Protein AF-A0A0C2D037-F1 (afdb_monomer_lite)

Structure (mmCIF, N/CA/C/O backbone):
data_AF-A0A0C2D037-F1
#
_entry.id   AF-A0A0C2D037-F1
#
loop_
_atom_site.group_PDB
_atom_site.id
_atom_site.type_symbol
_atom_site.label_atom_id
_atom_site.label_alt_id
_atom_site.label_comp_id
_atom_site.label_asym_id
_atom_site.label_entity_id
_atom_site.label_seq_id
_atom_site.pdbx_PDB_ins_code
_atom_site.Cartn_x
_atom_site.Cartn_y
_atom_site.Cartn_z
_atom_site.occupancy
_atom_site.B_iso_or_equiv
_atom_site.auth_seq_id
_atom_site.auth_comp_id
_atom_site.auth_asym_id
_atom_site.auth_atom_id
_atom_site.pdbx_PDB_model_num
ATOM 1 N N . MET A 1 1 ? -7.254 -0.913 -18.469 1.00 83.44 1 MET A N 1
ATOM 2 C CA . MET A 1 1 ? -5.900 -1.505 -18.337 1.00 83.44 1 MET A CA 1
ATOM 3 C C . MET A 1 1 ? -5.175 -0.799 -17.210 1.00 83.44 1 MET A C 1
ATOM 5 O O . MET A 1 1 ? -5.366 0.406 -17.062 1.00 83.44 1 MET A O 1
ATOM 9 N N . VAL A 1 2 ? -4.395 -1.554 -16.442 1.00 92.12 2 VAL A N 1
ATOM 10 C CA . VAL A 1 2 ? -3.710 -1.120 -15.220 1.00 92.12 2 VAL A CA 1
ATOM 11 C C . VAL A 1 2 ? -2.245 -0.827 -15.524 1.00 92.12 2 VAL A C 1
ATOM 13 O O . VAL A 1 2 ? -1.621 -1.616 -16.226 1.00 92.12 2 VAL A O 1
ATOM 16 N N . ASN A 1 3 ? -1.722 0.281 -15.001 1.00 94.31 3 ASN A N 1
ATOM 17 C CA . ASN A 1 3 ? -0.308 0.630 -15.086 1.00 94.31 3 ASN A CA 1
ATOM 18 C C . ASN A 1 3 ? 0.490 0.053 -13.917 1.00 94.31 3 ASN A C 1
ATOM 20 O O . ASN A 1 3 ? 1.495 -0.633 -14.117 1.00 94.31 3 ASN A O 1
ATOM 24 N N . ASN A 1 4 ? 0.024 0.316 -12.700 1.00 96.44 4 ASN A N 1
ATOM 25 C CA . ASN A 1 4 ? 0.634 -0.170 -11.477 1.00 96.44 4 ASN A CA 1
ATOM 26 C C . ASN A 1 4 ? -0.400 -0.284 -10.367 1.00 96.44 4 ASN A C 1
ATOM 28 O O . ASN A 1 4 ? -1.491 0.281 -10.466 1.00 96.44 4 ASN A O 1
ATOM 32 N N . TRP A 1 5 ? -0.062 -1.027 -9.323 1.00 97.75 5 TRP A N 1
ATOM 33 C CA . TRP A 1 5 ? -0.905 -1.115 -8.143 1.00 97.75 5 TRP A CA 1
ATOM 34 C C . TRP A 1 5 ? -0.102 -1.404 -6.883 1.00 97.75 5 TRP A C 1
ATOM 36 O O . TRP A 1 5 ? 0.902 -2.111 -6.949 1.00 97.75 5 TRP A O 1
ATOM 46 N N . TYR A 1 6 ? -0.584 -0.887 -5.754 1.00 98.31 6 TYR A N 1
ATOM 47 C CA . TYR A 1 6 ? -0.343 -1.470 -4.433 1.00 98.31 6 TYR A CA 1
ATOM 48 C C . TYR A 1 6 ? -1.499 -2.410 -4.098 1.00 98.31 6 TYR A C 1
ATOM 50 O O . TYR A 1 6 ? -2.645 -2.094 -4.418 1.00 98.31 6 TYR A O 1
ATOM 58 N N . TRP A 1 7 ? -1.217 -3.549 -3.472 1.00 98.56 7 TRP A N 1
ATOM 59 C CA . TRP A 1 7 ? -2.230 -4.489 -2.992 1.00 98.56 7 TRP A CA 1
ATOM 60 C C . TRP A 1 7 ? -1.788 -5.081 -1.660 1.00 98.56 7 TRP A C 1
ATOM 62 O O . TRP A 1 7 ? -0.625 -5.440 -1.497 1.00 98.56 7 TRP A O 1
ATOM 72 N N . GLY A 1 8 ? -2.720 -5.186 -0.723 1.00 98.25 8 GLY A N 1
ATOM 73 C CA . GLY A 1 8 ? -2.506 -5.773 0.588 1.00 98.25 8 GLY A CA 1
ATOM 74 C C . GLY A 1 8 ? -3.757 -6.496 1.067 1.00 98.25 8 GLY A C 1
ATOM 75 O O . GLY A 1 8 ? -4.890 -6.108 0.769 1.00 98.25 8 GLY A O 1
ATOM 76 N N . ARG A 1 9 ? -3.543 -7.566 1.824 1.00 98.25 9 ARG A N 1
ATOM 77 C CA . ARG A 1 9 ? -4.580 -8.309 2.536 1.00 98.25 9 ARG A CA 1
ATOM 78 C C . ARG A 1 9 ? -3.989 -8.804 3.840 1.00 98.25 9 ARG A C 1
ATOM 80 O O . ARG A 1 9 ? -2.901 -9.374 3.840 1.00 98.25 9 ARG A O 1
ATOM 87 N N . GLY A 1 10 ? -4.727 -8.670 4.931 1.00 97.56 10 GLY A N 1
ATOM 88 C CA . GLY A 1 10 ? -4.212 -9.098 6.221 1.00 97.56 10 GLY A CA 1
ATOM 89 C C . GLY A 1 10 ? -5.233 -9.068 7.339 1.00 97.56 10 GLY A C 1
ATOM 90 O O . GLY A 1 10 ? -6.441 -8.937 7.123 1.00 97.56 10 GLY A O 1
ATOM 91 N N . LYS A 1 11 ? -4.698 -9.238 8.544 1.00 98.19 11 LYS A N 1
ATOM 92 C CA . LYS A 1 11 ? -5.411 -9.160 9.809 1.00 98.19 11 LYS A CA 1
ATOM 93 C C . LYS A 1 11 ? -4.550 -8.367 10.786 1.00 98.19 11 LYS A C 1
ATOM 95 O O . LYS A 1 11 ? -3.348 -8.607 10.836 1.00 98.19 11 LYS A O 1
ATOM 100 N N . ALA A 1 12 ? -5.167 -7.488 11.565 1.00 98.25 12 ALA A N 1
ATOM 101 C CA . ALA A 1 12 ? -4.538 -6.872 12.721 1.00 98.25 12 ALA A CA 1
ATOM 102 C C . ALA A 1 12 ? -5.533 -6.797 13.884 1.00 98.25 12 ALA A C 1
ATOM 104 O O . ALA A 1 12 ? -6.572 -6.148 13.772 1.00 98.25 12 ALA A O 1
ATOM 105 N N . GLY A 1 13 ? -5.261 -7.506 14.983 1.00 97.19 13 GLY A N 1
ATOM 106 C CA . GLY A 1 13 ? -6.222 -7.643 16.083 1.00 97.19 13 GLY A CA 1
ATOM 107 C C . GLY A 1 13 ? -7.601 -8.151 15.607 1.00 97.19 13 GLY A C 1
ATOM 108 O O . GLY A 1 13 ? -7.657 -9.207 14.965 1.00 97.19 13 GLY A O 1
ATOM 109 N N . PRO A 1 14 ? -8.711 -7.440 15.896 1.00 97.69 14 PRO A N 1
ATOM 110 C CA . PRO A 1 14 ? -10.055 -7.817 15.446 1.0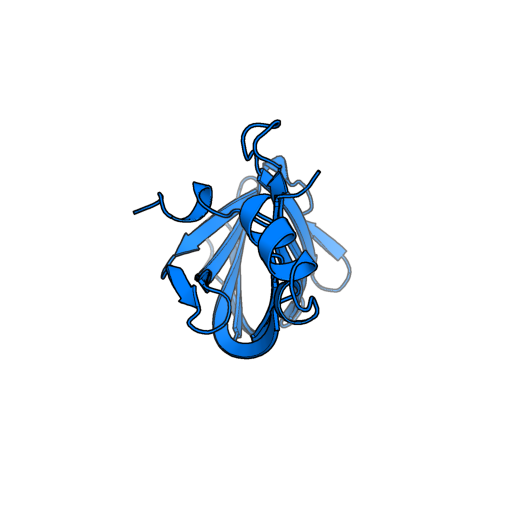0 97.69 14 PRO A CA 1
ATOM 111 C C . PRO A 1 14 ? -10.306 -7.486 13.965 1.00 97.69 14 PRO A C 1
ATOM 113 O O . PRO A 1 14 ? -11.307 -7.923 13.396 1.00 97.69 14 PRO A O 1
ATOM 116 N N . TYR A 1 15 ? -9.412 -6.725 13.327 1.00 98.50 15 TYR A N 1
ATOM 117 C CA . TYR A 1 15 ? -9.596 -6.236 11.970 1.00 98.50 15 TYR A CA 1
ATOM 118 C C . TYR A 1 15 ? -9.070 -7.219 10.932 1.00 98.50 15 TYR A C 1
ATOM 120 O O . TYR A 1 15 ? -7.956 -7.725 11.042 1.00 98.50 15 TYR A O 1
ATOM 128 N N . THR A 1 16 ? -9.833 -7.427 9.868 1.00 98.62 16 THR A N 1
ATOM 129 C CA . THR A 1 16 ? -9.390 -8.068 8.626 1.00 98.62 16 THR A CA 1
ATOM 130 C C . THR A 1 16 ? -9.632 -7.113 7.472 1.00 98.62 16 THR A C 1
ATOM 132 O O . THR A 1 16 ? -10.616 -6.377 7.482 1.00 98.62 16 THR A O 1
ATOM 135 N N . PHE A 1 17 ? -8.729 -7.087 6.496 1.00 98.62 17 PHE A N 1
ATOM 136 C CA . PHE A 1 17 ? -8.776 -6.064 5.457 1.00 98.62 17 PHE A CA 1
ATOM 137 C C . PHE A 1 17 ? -8.276 -6.545 4.100 1.00 98.62 17 PHE A C 1
ATOM 139 O O . PHE A 1 17 ? -7.461 -7.469 3.992 1.00 98.62 17 PHE A O 1
ATOM 146 N N . ILE A 1 18 ? -8.756 -5.859 3.065 1.00 98.50 18 ILE A N 1
ATOM 147 C CA . ILE A 1 18 ? -8.240 -5.884 1.698 1.00 98.50 18 ILE A CA 1
ATOM 148 C C . ILE A 1 18 ? -8.094 -4.431 1.253 1.00 98.50 18 ILE A C 1
ATOM 150 O O . ILE A 1 18 ? -9.054 -3.665 1.315 1.00 98.50 18 ILE A O 1
ATOM 154 N N . THR A 1 19 ? -6.912 -4.057 0.772 1.00 98.69 19 THR A N 1
ATOM 155 C CA . THR A 1 19 ? -6.641 -2.711 0.261 1.00 98.69 19 THR A CA 1
ATOM 156 C C . THR A 1 19 ? -5.914 -2.788 -1.071 1.00 98.69 19 THR A C 1
ATOM 158 O O . THR A 1 19 ? -4.970 -3.565 -1.214 1.00 98.69 19 THR A O 1
ATOM 161 N N . ALA A 1 20 ? -6.296 -1.963 -2.037 1.00 98.50 20 ALA A N 1
ATOM 162 C CA . ALA A 1 20 ? -5.517 -1.763 -3.245 1.00 98.50 20 ALA A CA 1
ATOM 163 C C . ALA A 1 20 ? -5.635 -0.326 -3.739 1.00 98.50 20 ALA A C 1
ATOM 165 O O . ALA A 1 20 ? -6.716 0.252 -3.725 1.00 98.50 20 ALA A O 1
ATOM 166 N N . GLU A 1 21 ? -4.533 0.214 -4.241 1.00 98.25 21 GLU A N 1
ATOM 167 C CA . GLU A 1 21 ? -4.540 1.453 -5.009 1.00 98.25 21 GLU A CA 1
ATOM 168 C C . GLU A 1 21 ? -4.061 1.117 -6.412 1.00 98.25 21 GLU A C 1
ATOM 170 O O . GLU A 1 21 ? -2.895 0.767 -6.605 1.00 98.25 21 GLU A O 1
ATOM 175 N N . ILE A 1 22 ? -4.970 1.175 -7.382 1.00 97.75 22 ILE A N 1
ATOM 176 C CA . ILE A 1 22 ? -4.726 0.748 -8.757 1.00 97.75 22 ILE A CA 1
ATOM 177 C C . ILE A 1 22 ? -4.680 1.975 -9.655 1.00 97.75 22 ILE A C 1
ATOM 179 O O . ILE A 1 22 ? -5.670 2.680 -9.814 1.00 97.75 22 ILE A O 1
ATOM 183 N N . ILE A 1 23 ? -3.553 2.205 -10.317 1.00 97.25 23 ILE A N 1
ATOM 184 C CA . ILE A 1 23 ? -3.400 3.315 -11.253 1.00 97.25 23 ILE A CA 1
ATOM 185 C C . ILE A 1 23 ? -3.684 2.827 -12.669 1.00 97.25 23 ILE A C 1
ATOM 187 O O . ILE A 1 23 ? -3.096 1.856 -13.152 1.00 97.25 23 ILE A O 1
ATOM 191 N N . SER A 1 24 ? -4.602 3.499 -13.360 1.00 94.62 24 SER A N 1
ATOM 192 C CA . SER A 1 24 ? -4.920 3.186 -14.754 1.00 94.62 24 SER A CA 1
ATOM 193 C C . SER A 1 24 ? -3.794 3.572 -15.722 1.00 94.62 24 SER A C 1
ATOM 195 O O . SER A 1 24 ? -2.943 4.408 -15.438 1.00 94.62 24 SER A O 1
ATOM 197 N N . GLU A 1 25 ? -3.780 2.956 -16.903 1.00 92.75 25 GLU A N 1
ATOM 198 C CA . GLU A 1 25 ? -2.819 3.302 -17.958 1.00 92.75 25 GLU A CA 1
ATOM 199 C C . GLU A 1 25 ? -2.927 4.750 -18.454 1.00 92.75 25 GLU A C 1
ATOM 201 O O . GLU A 1 25 ? -3.992 5.367 -18.392 1.00 92.75 25 GLU A O 1
ATOM 206 N N . LYS A 1 26 ? -1.842 5.266 -19.054 1.00 91.44 26 LYS A N 1
ATOM 207 C CA . LYS A 1 26 ? -1.739 6.662 -19.536 1.00 91.44 26 LYS A CA 1
ATOM 208 C C . LYS A 1 26 ? -2.935 7.111 -20.379 1.00 91.44 26 LYS A C 1
ATOM 210 O O . LYS A 1 26 ? -3.401 8.235 -20.232 1.00 91.44 26 LYS A O 1
ATOM 215 N N . LYS A 1 27 ? -3.441 6.239 -21.259 1.00 92.38 27 LYS A N 1
ATOM 216 C CA . LYS A 1 27 ? -4.598 6.531 -22.129 1.00 92.38 27 LYS A CA 1
ATOM 217 C C . LYS A 1 27 ? -5.898 6.816 -21.363 1.00 92.38 27 LYS A C 1
ATOM 219 O O . LYS A 1 27 ? -6.820 7.374 -21.941 1.00 92.38 27 LYS A O 1
ATOM 224 N N . TYR A 1 28 ? -5.962 6.451 -20.084 1.00 91.75 28 TYR A N 1
ATOM 225 C CA . TYR A 1 28 ? -7.068 6.736 -19.167 1.00 91.75 28 TYR A CA 1
ATOM 226 C C . TYR A 1 28 ? -6.729 7.850 -18.163 1.00 91.75 28 TYR A C 1
ATOM 228 O O . TYR A 1 28 ? -7.510 8.122 -17.254 1.00 91.75 28 TYR A O 1
ATOM 236 N N . GLY A 1 29 ? -5.580 8.512 -18.332 1.00 93.00 29 GLY A N 1
ATOM 237 C CA . GLY A 1 29 ? -5.169 9.668 -17.539 1.00 93.00 29 GLY A CA 1
ATOM 238 C C . GLY A 1 29 ? -4.541 9.337 -16.188 1.00 93.00 29 GLY A C 1
ATOM 239 O O . GLY A 1 29 ? -4.503 10.221 -15.342 1.00 93.00 29 GLY A O 1
ATOM 240 N N . TYR A 1 30 ? -4.070 8.102 -15.968 1.00 94.38 30 TYR A N 1
ATOM 241 C CA . TYR A 1 30 ? -3.519 7.665 -14.675 1.00 94.38 30 TYR A CA 1
ATOM 242 C C . TYR A 1 30 ? -4.479 7.872 -13.496 1.00 94.38 30 TYR A C 1
ATOM 244 O O . TYR A 1 30 ? -4.059 8.119 -12.368 1.00 94.38 30 TYR A O 1
ATOM 252 N N . LYS A 1 31 ? -5.787 7.784 -13.753 1.00 94.31 31 LYS A N 1
ATOM 253 C CA . LYS A 1 31 ? -6.800 7.863 -12.702 1.00 94.31 31 LYS A CA 1
ATOM 254 C C . LYS A 1 31 ? -6.650 6.679 -11.740 1.00 94.31 31 LYS A C 1
ATOM 256 O O . LYS A 1 31 ? -6.513 5.553 -12.244 1.00 94.31 31 LYS A O 1
ATOM 261 N N . PRO A 1 32 ? -6.675 6.921 -10.420 1.00 95.38 32 PRO A N 1
ATOM 262 C CA . PRO A 1 32 ? -6.680 5.859 -9.430 1.00 95.38 32 PRO A CA 1
ATOM 263 C C . PRO A 1 32 ? -8.040 5.158 -9.374 1.00 95.38 32 PRO A C 1
ATOM 265 O O . PRO A 1 32 ? -9.080 5.751 -9.668 1.00 95.38 32 PRO A O 1
ATOM 268 N N . VAL A 1 33 ? -8.008 3.889 -8.989 1.00 96.19 33 VAL A N 1
ATOM 269 C CA . VAL A 1 33 ? -9.149 3.079 -8.573 1.00 96.19 33 VAL A CA 1
ATOM 270 C C . VAL A 1 33 ? -8.755 2.425 -7.256 1.00 96.19 33 VAL A C 1
ATOM 272 O O . VAL A 1 33 ? -7.872 1.564 -7.224 1.00 96.19 33 VAL A O 1
ATOM 275 N N . THR A 1 34 ? -9.406 2.851 -6.183 1.00 97.56 34 THR A N 1
ATOM 276 C CA . THR A 1 34 ? -9.151 2.357 -4.833 1.00 97.56 34 THR A CA 1
ATOM 277 C C . THR A 1 34 ? -10.063 1.171 -4.540 1.00 97.56 34 THR A C 1
ATOM 279 O O . THR A 1 34 ? -11.259 1.211 -4.820 1.00 97.56 34 THR A O 1
ATOM 282 N N . VAL A 1 35 ? -9.502 0.104 -3.980 1.00 98.00 35 VAL A N 1
ATOM 283 C CA . VAL A 1 35 ? -10.238 -1.008 -3.372 1.00 98.00 35 VAL A CA 1
ATOM 284 C C . VAL A 1 35 ? -9.974 -0.949 -1.881 1.00 98.00 35 VAL A C 1
ATOM 286 O O . VAL A 1 35 ? -8.822 -0.903 -1.456 1.00 98.00 35 VAL A O 1
ATOM 289 N N . PHE A 1 36 ? -11.034 -0.968 -1.088 1.00 98.50 36 PHE A N 1
ATOM 290 C CA . PHE A 1 36 ? -10.940 -0.957 0.360 1.00 98.50 36 PHE A CA 1
ATOM 291 C C . PHE A 1 36 ? -12.093 -1.770 0.929 1.00 98.50 36 PHE A C 1
ATOM 293 O O . PHE A 1 36 ? -13.243 -1.573 0.541 1.00 98.50 36 PHE A O 1
ATOM 300 N N . MET A 1 37 ? -11.766 -2.698 1.817 1.00 98.56 37 MET A N 1
ATOM 301 C CA . MET A 1 37 ? -12.721 -3.365 2.684 1.00 98.56 37 MET A CA 1
ATOM 302 C C . MET A 1 37 ? -12.045 -3.584 4.029 1.00 98.56 37 MET A C 1
ATOM 304 O O . MET A 1 37 ? -10.930 -4.113 4.086 1.00 98.56 37 MET A O 1
ATOM 308 N N . LEU A 1 38 ? -12.732 -3.186 5.089 1.00 98.62 38 LEU A N 1
ATOM 309 C CA . LEU A 1 38 ? -12.350 -3.419 6.468 1.00 98.62 38 LEU A CA 1
ATOM 310 C C . LEU A 1 38 ? -13.508 -4.114 7.177 1.00 98.62 38 LEU A C 1
ATOM 312 O O . LEU A 1 38 ? -14.648 -3.646 7.145 1.00 98.62 38 LEU A O 1
ATOM 316 N N . ALA A 1 39 ? -13.199 -5.216 7.845 1.00 98.56 39 ALA A N 1
ATOM 317 C CA . ALA A 1 39 ? -14.126 -5.924 8.705 1.00 98.56 39 ALA A CA 1
ATOM 318 C C . ALA A 1 39 ? -13.559 -6.032 10.119 1.00 98.56 39 ALA A C 1
ATOM 320 O O . ALA A 1 39 ? -12.381 -6.343 10.282 1.00 98.56 39 ALA A O 1
ATOM 321 N N . GLN A 1 40 ? -14.402 -5.815 11.123 1.00 97.81 40 GLN A N 1
ATOM 322 C CA . GLN A 1 40 ? -14.100 -5.998 12.538 1.00 97.81 40 GLN A CA 1
ATOM 323 C C . GLN A 1 40 ? -14.892 -7.203 13.047 1.00 97.81 40 GLN A C 1
ATOM 325 O O . GLN A 1 40 ? -16.104 -7.281 12.844 1.00 97.81 40 GLN A O 1
ATOM 330 N N . ASP A 1 41 ? -14.209 -8.182 13.642 1.00 97.69 41 ASP A N 1
ATOM 331 C CA . ASP A 1 41 ? -14.828 -9.401 14.186 1.00 97.69 41 ASP A CA 1
ATOM 332 C C . ASP A 1 41 ? -15.770 -10.104 13.186 1.00 97.69 41 ASP A C 1
ATOM 334 O O . ASP A 1 41 ? -16.867 -10.555 13.514 1.00 97.69 41 ASP A O 1
ATOM 338 N N . GLY A 1 42 ? -15.338 -10.166 11.921 1.00 96.06 42 GLY A N 1
ATOM 339 C CA . GLY A 1 42 ? -16.065 -10.820 10.828 1.00 96.06 42 GLY A CA 1
ATOM 340 C C . GLY A 1 42 ? -17.189 -9.996 10.189 1.00 96.06 42 GLY A C 1
ATOM 341 O O . GLY A 1 42 ? -17.777 -10.462 9.215 1.00 96.06 42 GLY A O 1
ATOM 342 N N . HIS A 1 43 ? -17.460 -8.782 10.670 1.00 98.00 43 HIS A N 1
ATOM 343 C CA . HIS A 1 43 ? -18.488 -7.895 10.124 1.00 98.00 43 HIS A CA 1
ATOM 344 C C . HIS A 1 43 ? -17.842 -6.741 9.363 1.00 98.00 43 HIS A C 1
ATOM 346 O O . HIS A 1 43 ? -16.938 -6.093 9.883 1.00 98.00 43 HIS A O 1
ATOM 352 N N . VAL A 1 44 ? -18.289 -6.480 8.132 1.00 98.06 44 VAL A N 1
ATOM 353 C CA . VAL A 1 44 ? -17.797 -5.345 7.337 1.00 98.06 44 VAL A CA 1
ATOM 354 C C . VAL A 1 44 ? -18.206 -4.041 8.024 1.00 98.06 44 VAL A C 1
ATOM 356 O O . VAL A 1 44 ? -19.388 -3.825 8.275 1.00 98.06 44 VAL A O 1
ATOM 359 N N . VAL A 1 45 ? -17.220 -3.197 8.334 1.00 96.81 45 VAL A N 1
ATOM 360 C CA . VAL A 1 45 ? -17.407 -1.889 8.990 1.00 96.81 45 VAL A CA 1
ATOM 361 C C . VAL A 1 45 ? -17.079 -0.713 8.070 1.00 96.81 45 VAL A C 1
ATOM 363 O O . VAL A 1 45 ? -17.482 0.408 8.360 1.00 96.81 45 VAL A O 1
ATOM 366 N N . ALA A 1 46 ? -16.365 -0.953 6.965 1.00 97.44 46 ALA A N 1
ATOM 367 C CA . ALA A 1 46 ? -16.096 0.052 5.942 1.00 97.44 46 ALA A CA 1
ATOM 368 C C . ALA A 1 46 ? -15.801 -0.600 4.581 1.00 97.44 46 ALA A C 1
ATOM 370 O O . ALA A 1 46 ? -14.864 -1.394 4.459 1.00 97.44 46 ALA A O 1
ATOM 371 N N . ASP A 1 47 ? -16.577 -0.248 3.556 1.00 97.19 47 ASP A N 1
ATOM 372 C CA . ASP A 1 47 ? -16.430 -0.754 2.184 1.00 97.19 47 ASP A CA 1
ATOM 373 C C . ASP A 1 47 ? -16.823 0.250 1.081 1.00 97.19 47 ASP A C 1
ATOM 375 O O . ASP A 1 47 ? -16.681 -0.066 -0.100 1.00 97.19 47 ASP A O 1
ATOM 379 N N . ASP A 1 48 ? -17.252 1.469 1.425 1.00 97.25 48 ASP A N 1
ATOM 380 C CA . ASP A 1 48 ? -17.514 2.531 0.447 1.00 97.25 48 ASP A CA 1
ATOM 381 C C . ASP A 1 48 ? -16.200 3.190 -0.002 1.00 97.25 48 ASP A C 1
ATOM 383 O O . ASP A 1 48 ? -15.596 3.998 0.708 1.00 97.25 48 ASP A O 1
ATOM 387 N N . GLN A 1 49 ? -15.747 2.872 -1.215 1.00 95.81 49 GLN A N 1
ATOM 388 C CA . GLN A 1 49 ? -14.471 3.377 -1.728 1.00 95.81 49 GLN A CA 1
ATOM 389 C C . GLN A 1 49 ? -14.490 4.887 -2.004 1.00 95.81 49 GLN A C 1
ATOM 391 O O . GLN A 1 49 ? -13.422 5.492 -2.087 1.00 95.81 49 GLN A O 1
ATOM 396 N N . SER A 1 50 ? -15.665 5.519 -2.122 1.00 96.31 50 SER A N 1
ATOM 397 C CA . SER A 1 50 ? -15.767 6.974 -2.318 1.00 96.31 50 SER A CA 1
ATOM 398 C C . SER A 1 50 ? -15.346 7.777 -1.083 1.00 96.31 50 SER A C 1
ATOM 400 O O . SER A 1 50 ? -15.016 8.957 -1.196 1.00 96.31 50 SER A O 1
ATOM 402 N N . LYS A 1 51 ? -15.299 7.116 0.078 1.00 98.00 51 LYS A N 1
ATOM 403 C CA . LYS A 1 51 ? -14.899 7.677 1.372 1.00 98.00 51 LYS A CA 1
ATOM 404 C C . LYS A 1 51 ? -13.428 7.428 1.711 1.00 98.00 51 LYS A C 1
ATOM 406 O O . LYS A 1 51 ? -12.994 7.734 2.820 1.00 98.00 51 LYS A O 1
ATOM 411 N N . VAL A 1 52 ? -12.659 6.861 0.777 1.00 98.44 52 VAL A N 1
ATOM 412 C CA . VAL A 1 52 ? -11.262 6.476 0.999 1.00 98.44 52 VAL A CA 1
ATOM 413 C C . VAL A 1 52 ? -10.311 7.459 0.332 1.00 98.44 52 VAL A C 1
ATOM 415 O O . VAL A 1 52 ? -10.420 7.755 -0.855 1.00 98.44 52 VAL A O 1
ATOM 418 N N . THR A 1 53 ? -9.317 7.912 1.088 1.00 98.25 53 THR A N 1
ATOM 419 C CA . THR A 1 53 ? -8.157 8.636 0.565 1.00 98.25 53 THR A CA 1
ATOM 420 C C . THR A 1 53 ? -6.911 7.767 0.668 1.00 98.25 53 THR A C 1
ATOM 422 O O . THR A 1 53 ? -6.614 7.221 1.730 1.00 98.25 53 THR A O 1
ATOM 425 N N . PHE A 1 54 ? -6.162 7.667 -0.431 1.00 98.44 54 PHE A N 1
ATOM 426 C CA . PHE A 1 54 ? -4.851 7.027 -0.461 1.00 98.44 54 PHE A CA 1
ATOM 427 C C . PHE A 1 54 ? -3.731 8.067 -0.384 1.00 98.44 54 PHE A C 1
ATOM 429 O O . PHE A 1 54 ? -3.733 9.061 -1.118 1.00 98.44 54 PHE A O 1
ATOM 436 N N . ALA A 1 55 ? -2.734 7.806 0.455 1.00 98.00 55 ALA A N 1
ATOM 437 C CA . ALA A 1 55 ? -1.519 8.604 0.549 1.00 98.00 55 ALA A CA 1
ATOM 438 C C . ALA A 1 55 ? -0.280 7.707 0.565 1.00 98.00 55 ALA A C 1
ATOM 440 O O . ALA A 1 55 ? -0.319 6.555 0.988 1.00 98.00 55 ALA A O 1
ATOM 441 N N . LYS A 1 56 ? 0.847 8.245 0.102 1.00 97.00 56 LYS A N 1
ATOM 442 C CA . LYS A 1 56 ? 2.155 7.594 0.193 1.00 97.00 56 LYS A CA 1
ATOM 443 C C . LYS A 1 56 ? 3.260 8.625 0.329 1.00 97.00 56 LYS A C 1
ATOM 445 O O . LYS A 1 56 ? 3.141 9.729 -0.200 1.00 97.00 56 LYS A O 1
ATOM 450 N N . SER A 1 57 ? 4.326 8.252 1.016 1.00 96.81 57 SER A N 1
ATOM 451 C CA . SER A 1 57 ? 5.470 9.110 1.303 1.00 96.81 57 SER A CA 1
ATOM 452 C C . SER A 1 57 ? 6.751 8.282 1.401 1.00 96.81 57 SER A C 1
ATOM 454 O O . SER A 1 57 ? 6.726 7.054 1.274 1.00 96.81 57 SER A O 1
ATOM 456 N N . ASP A 1 58 ? 7.880 8.977 1.565 1.00 96.44 58 ASP A N 1
ATOM 457 C CA . ASP A 1 58 ? 9.213 8.368 1.600 1.00 96.44 58 ASP A CA 1
ATOM 458 C C . ASP A 1 58 ? 9.452 7.449 0.386 1.00 96.44 58 ASP A C 1
ATOM 460 O O . ASP A 1 58 ? 9.674 6.236 0.477 1.00 96.44 58 ASP A O 1
ATOM 464 N N . ILE A 1 59 ? 9.272 8.049 -0.794 1.00 95.56 59 ILE A N 1
ATOM 465 C CA . ILE A 1 59 ? 9.410 7.370 -2.078 1.00 95.56 59 ILE A CA 1
ATOM 466 C C . ILE A 1 59 ? 10.883 7.376 -2.474 1.00 95.56 59 ILE A C 1
ATOM 468 O O . ILE A 1 59 ? 11.493 8.434 -2.622 1.00 95.56 59 ILE A O 1
ATOM 472 N N . HIS A 1 60 ? 11.426 6.192 -2.722 1.00 92.88 60 HIS A N 1
ATOM 473 C CA . HIS A 1 60 ? 12.771 5.996 -3.244 1.00 92.88 60 HIS A CA 1
ATOM 474 C C . HIS A 1 60 ? 12.732 5.138 -4.509 1.00 92.88 60 HIS A C 1
ATOM 476 O O . HIS A 1 60 ? 11.760 4.432 -4.778 1.00 92.88 60 HIS A O 1
ATOM 482 N N . THR A 1 61 ? 13.802 5.187 -5.294 1.00 93.62 61 THR A N 1
ATOM 483 C CA . THR A 1 61 ? 13.983 4.280 -6.430 1.00 93.62 61 THR A CA 1
ATOM 484 C C . THR A 1 61 ? 14.585 2.971 -5.931 1.00 93.62 61 THR A C 1
ATOM 486 O O . THR A 1 61 ? 15.650 2.976 -5.318 1.00 93.62 61 THR A O 1
ATOM 489 N N . ASP A 1 62 ? 13.928 1.843 -6.190 1.00 91.31 62 ASP A N 1
ATOM 490 C CA . ASP A 1 62 ? 14.482 0.522 -5.898 1.00 91.31 62 ASP A CA 1
ATOM 491 C C . ASP A 1 62 ? 15.655 0.222 -6.843 1.00 91.31 62 ASP A C 1
ATOM 493 O O . ASP A 1 62 ? 15.528 0.311 -8.064 1.00 91.31 62 ASP A O 1
ATOM 497 N N . ASN A 1 63 ? 16.805 -0.139 -6.271 1.00 87.62 63 ASN A N 1
ATOM 498 C CA . ASN A 1 63 ? 18.065 -0.263 -7.012 1.00 87.62 63 ASN A CA 1
ATOM 499 C C . ASN A 1 63 ? 18.084 -1.411 -8.032 1.00 87.62 63 ASN A C 1
ATOM 501 O O . ASN A 1 63 ? 18.865 -1.364 -8.979 1.00 87.62 63 ASN A O 1
ATOM 505 N N . GLU A 1 64 ? 17.263 -2.445 -7.841 1.00 87.12 64 GLU A N 1
ATOM 506 C CA . GLU A 1 64 ? 17.234 -3.609 -8.733 1.00 87.12 64 GLU A CA 1
ATOM 507 C C . GLU A 1 64 ? 16.225 -3.422 -9.869 1.00 87.12 64 GLU A C 1
ATOM 509 O O . GLU A 1 64 ? 16.522 -3.705 -11.026 1.00 87.12 64 GLU A O 1
ATOM 514 N N . THR A 1 65 ? 15.028 -2.931 -9.550 1.00 88.06 65 THR A N 1
ATOM 515 C CA . THR A 1 65 ? 13.933 -2.791 -10.523 1.00 88.06 65 THR A CA 1
ATOM 516 C C . THR A 1 65 ? 13.883 -1.416 -11.188 1.00 88.06 65 THR A C 1
ATOM 518 O O . THR A 1 65 ? 13.190 -1.242 -12.191 1.00 88.06 65 THR A O 1
ATOM 521 N N . GLY A 1 66 ? 14.571 -0.419 -10.625 1.00 88.81 66 GLY A N 1
ATOM 522 C CA . GLY A 1 66 ? 14.518 0.976 -11.062 1.00 88.81 66 GLY A CA 1
ATOM 523 C C . GLY A 1 66 ? 13.166 1.652 -10.821 1.00 88.81 66 GLY A C 1
ATOM 524 O O . GLY A 1 66 ? 12.932 2.738 -11.347 1.00 88.81 66 GLY A O 1
ATOM 525 N N . LYS A 1 67 ? 12.252 1.021 -10.070 1.00 92.06 67 LYS A N 1
ATOM 526 C CA . LYS A 1 67 ? 10.898 1.537 -9.837 1.00 92.06 67 LYS A CA 1
ATOM 527 C C . LYS A 1 67 ? 10.805 2.397 -8.584 1.00 92.06 67 LYS A C 1
ATOM 529 O O . LYS A 1 67 ? 11.475 2.095 -7.599 1.00 92.06 67 LYS A O 1
ATOM 534 N N . PRO A 1 68 ? 9.911 3.399 -8.567 1.00 95.00 68 PRO A N 1
ATOM 535 C CA . PRO A 1 68 ? 9.590 4.118 -7.349 1.00 95.00 68 PRO A CA 1
ATOM 536 C C . PRO A 1 68 ? 8.812 3.217 -6.382 1.00 95.00 68 PRO A C 1
ATOM 538 O O . PRO A 1 68 ? 7.806 2.598 -6.745 1.00 95.00 68 PRO A O 1
ATOM 541 N N . VAL A 1 69 ? 9.276 3.180 -5.139 1.00 95.50 69 VAL A N 1
ATOM 542 C CA . VAL A 1 69 ? 8.722 2.421 -4.018 1.00 95.50 69 VAL A CA 1
ATOM 543 C C . VAL A 1 69 ? 8.534 3.374 -2.847 1.00 95.50 69 VAL A C 1
ATOM 545 O O . VAL A 1 69 ? 9.465 4.076 -2.469 1.00 95.50 69 VAL A O 1
ATOM 548 N N . ALA A 1 70 ? 7.337 3.395 -2.266 1.00 97.00 70 ALA A N 1
ATOM 549 C CA . ALA A 1 70 ? 7.072 4.128 -1.034 1.00 97.00 70 ALA A CA 1
ATOM 550 C C . ALA A 1 70 ? 7.417 3.255 0.176 1.00 97.00 70 ALA A C 1
ATOM 552 O O . ALA A 1 70 ? 7.011 2.090 0.229 1.00 97.00 70 ALA A O 1
ATOM 553 N N . ASN A 1 71 ? 8.130 3.810 1.155 1.00 97.88 71 ASN A N 1
ATOM 554 C CA . ASN A 1 71 ? 8.307 3.140 2.444 1.00 97.88 71 ASN A CA 1
ATOM 555 C C . ASN A 1 71 ? 7.061 3.242 3.317 1.00 97.88 71 ASN A C 1
ATOM 557 O O . ASN A 1 71 ? 6.829 2.354 4.132 1.00 97.88 71 ASN A O 1
ATOM 561 N N . VAL A 1 72 ? 6.244 4.277 3.119 1.00 98.44 72 VAL A N 1
ATOM 562 C CA . VAL A 1 72 ? 4.988 4.453 3.843 1.00 98.44 72 VAL A CA 1
ATOM 563 C C . VAL A 1 72 ? 3.857 4.682 2.855 1.00 98.44 72 VAL A C 1
ATOM 565 O O . VAL A 1 72 ? 3.958 5.516 1.954 1.00 98.44 72 VAL A O 1
ATOM 568 N N . HIS A 1 73 ? 2.761 3.952 3.027 1.00 98.56 73 HIS A N 1
ATOM 569 C CA . HIS A 1 73 ? 1.503 4.276 2.367 1.00 98.56 73 HIS A CA 1
ATOM 570 C C . HIS A 1 73 ? 0.321 3.980 3.277 1.00 98.56 73 HIS A C 1
ATOM 572 O O . HIS A 1 73 ? 0.404 3.120 4.155 1.00 98.56 73 HIS A O 1
ATOM 578 N N . SER A 1 74 ? -0.776 4.696 3.070 1.00 98.69 74 SER A N 1
ATOM 579 C CA . SER A 1 74 ? -1.963 4.567 3.894 1.00 98.69 74 SER A CA 1
ATOM 580 C C . SER A 1 74 ? -3.255 4.683 3.102 1.00 98.69 74 SER A C 1
ATOM 582 O O . SER A 1 74 ? -3.321 5.331 2.054 1.00 98.69 74 SER A O 1
ATOM 584 N N . PHE A 1 75 ? -4.286 4.045 3.647 1.00 98.75 75 PHE A N 1
ATOM 585 C CA . PHE A 1 75 ? -5.676 4.205 3.248 1.00 98.75 75 PHE A CA 1
ATOM 586 C C . PHE A 1 75 ? -6.442 4.760 4.445 1.00 98.75 75 PHE A C 1
ATOM 588 O O . PHE A 1 75 ? -6.473 4.123 5.500 1.00 98.75 75 PHE A O 1
ATOM 595 N N . THR A 1 76 ? -7.049 5.931 4.283 1.00 98.62 76 THR A N 1
ATOM 596 C CA . THR A 1 76 ? -7.900 6.554 5.299 1.00 98.62 76 THR A CA 1
ATOM 597 C C . THR A 1 76 ? -9.341 6.532 4.818 1.00 98.62 76 THR A C 1
ATOM 599 O O . THR A 1 76 ? -9.650 7.152 3.804 1.00 98.62 76 THR A O 1
ATOM 602 N N . TYR A 1 77 ? -10.201 5.814 5.534 1.00 98.50 77 TYR A N 1
ATOM 603 C CA . TYR A 1 77 ? -11.649 5.809 5.348 1.00 98.50 77 TYR A CA 1
ATOM 604 C C . TYR A 1 77 ? -12.281 6.724 6.393 1.00 98.50 77 TYR A C 1
ATOM 606 O O . TYR A 1 77 ? -12.017 6.547 7.583 1.00 98.50 77 TYR A O 1
ATOM 614 N N . THR A 1 78 ? -13.125 7.659 5.965 1.00 97.50 78 THR A N 1
ATOM 615 C CA . THR A 1 78 ? -13.856 8.556 6.869 1.00 97.50 78 THR A CA 1
ATOM 616 C C . THR A 1 78 ? -15.342 8.525 6.551 1.00 97.50 78 THR A C 1
ATOM 618 O O . THR A 1 78 ? -15.749 8.838 5.434 1.00 97.50 78 THR A O 1
ATOM 621 N N . ASP A 1 79 ? -16.151 8.194 7.551 1.00 95.50 79 ASP A N 1
ATOM 622 C CA . ASP A 1 79 ? -17.603 8.165 7.454 1.00 95.50 79 ASP A CA 1
ATOM 623 C C . ASP A 1 79 ? -18.222 8.840 8.671 1.00 95.50 79 ASP A C 1
ATOM 625 O O . ASP A 1 79 ? -18.122 8.337 9.787 1.00 95.50 79 ASP A O 1
ATOM 629 N N . GLU A 1 80 ? -18.819 10.009 8.445 1.00 91.56 80 GLU A N 1
ATOM 630 C CA . GLU A 1 80 ? -19.379 10.875 9.484 1.00 91.56 80 GLU A CA 1
ATOM 631 C C . GLU A 1 80 ? -18.391 11.144 10.634 1.00 91.56 80 GLU A C 1
ATOM 633 O O . GLU A 1 80 ? -17.551 12.042 10.546 1.00 91.56 80 GLU A O 1
ATOM 638 N N . THR A 1 81 ? -18.495 10.378 11.718 1.00 89.81 81 THR A N 1
ATOM 639 C CA . THR A 1 81 ? -17.687 10.504 12.934 1.00 89.81 81 THR A CA 1
ATOM 640 C C . THR A 1 81 ? -16.626 9.421 13.095 1.00 89.81 81 THR A C 1
ATOM 642 O O . THR A 1 81 ? -15.836 9.500 14.038 1.00 89.81 81 THR A O 1
ATOM 645 N N . ASP A 1 82 ? -16.602 8.420 12.220 1.00 94.50 82 ASP A N 1
ATOM 646 C CA . ASP A 1 82 ? -15.695 7.279 12.277 1.00 94.50 82 ASP A CA 1
ATOM 647 C C . ASP A 1 82 ? -14.591 7.424 11.227 1.00 94.50 82 ASP A C 1
ATOM 649 O O . ASP A 1 82 ? -14.841 7.642 10.042 1.00 94.50 82 ASP A O 1
ATOM 653 N N . THR A 1 83 ? -13.338 7.308 11.661 1.00 97.81 83 THR A N 1
ATOM 654 C CA . THR A 1 83 ? -12.175 7.299 10.772 1.00 97.81 83 THR A CA 1
ATOM 655 C C . THR A 1 83 ? -11.308 6.083 11.043 1.00 97.81 83 THR A C 1
ATOM 657 O O . THR A 1 83 ? -10.832 5.887 12.161 1.00 97.81 83 THR A O 1
ATOM 660 N N . TYR A 1 84 ? -11.054 5.301 9.998 1.00 98.31 84 TYR A N 1
ATOM 661 C CA . TYR A 1 84 ? -10.101 4.199 10.014 1.00 98.31 84 TYR A CA 1
ATOM 662 C C . TYR A 1 84 ? -8.906 4.563 9.144 1.00 98.31 84 TYR A C 1
ATOM 664 O O . TYR A 1 84 ? -9.074 4.973 7.998 1.00 98.31 84 TYR A O 1
ATOM 672 N N . THR A 1 85 ? -7.692 4.401 9.661 1.00 98.62 85 THR A N 1
ATOM 673 C CA . THR A 1 85 ? -6.463 4.574 8.881 1.00 98.62 85 THR A CA 1
ATOM 674 C C . THR A 1 85 ? -5.628 3.309 8.952 1.00 98.62 85 THR A C 1
ATOM 676 O O . THR A 1 85 ? -5.220 2.892 10.031 1.00 98.62 85 THR A O 1
ATOM 679 N N . LEU A 1 86 ? -5.372 2.713 7.789 1.00 98.81 86 LEU A N 1
ATOM 680 C CA . LEU A 1 86 ? -4.496 1.558 7.616 1.00 98.81 86 LEU A CA 1
ATOM 681 C C . LEU A 1 86 ? -3.172 2.059 7.046 1.00 98.81 86 LEU A C 1
ATOM 683 O O . LEU A 1 86 ? -3.134 2.449 5.880 1.00 98.81 86 LEU A O 1
ATOM 687 N N . THR A 1 87 ? -2.108 2.068 7.850 1.00 98.88 87 THR A N 1
ATOM 688 C CA . THR A 1 87 ? -0.775 2.550 7.452 1.00 98.88 87 THR A CA 1
ATOM 689 C C . THR A 1 87 ? 0.220 1.406 7.358 1.00 98.88 87 THR A C 1
ATOM 691 O O . THR A 1 87 ? 0.561 0.787 8.359 1.00 98.88 87 THR A O 1
ATOM 694 N N . TYR A 1 88 ? 0.731 1.161 6.159 1.00 98.81 88 TYR A N 1
ATOM 695 C CA . TYR A 1 88 ? 1.792 0.196 5.910 1.00 98.81 88 TYR A CA 1
ATOM 696 C C . TYR A 1 88 ? 3.152 0.877 6.027 1.00 98.81 88 TYR A C 1
ATOM 698 O O . TYR A 1 88 ? 3.391 1.897 5.374 1.00 98.81 88 TYR A O 1
ATOM 706 N N . GLN A 1 89 ? 4.057 0.284 6.803 1.00 98.75 89 GLN A N 1
ATOM 707 C CA . GLN A 1 89 ? 5.430 0.761 6.973 1.00 98.75 89 GLN A CA 1
ATOM 708 C C . GLN A 1 89 ? 6.408 -0.333 6.561 1.00 98.75 89 GLN A C 1
ATOM 710 O O . GLN A 1 89 ? 6.524 -1.378 7.203 1.00 98.75 89 GLN A O 1
ATOM 715 N N . ARG A 1 90 ? 7.110 -0.102 5.453 1.00 98.44 90 ARG A N 1
ATOM 716 C CA . ARG A 1 90 ? 8.078 -1.031 4.868 1.00 98.44 90 ARG A CA 1
ATOM 717 C C . ARG A 1 90 ? 9.296 -1.185 5.771 1.00 98.44 90 ARG A C 1
ATOM 719 O O . ARG A 1 90 ? 10.012 -0.221 6.008 1.00 98.44 90 ARG A O 1
ATOM 726 N N . ALA A 1 91 ? 9.594 -2.424 6.157 1.00 98.06 91 ALA A N 1
ATOM 727 C CA . ALA A 1 91 ? 10.863 -2.781 6.785 1.00 98.06 91 ALA A CA 1
ATOM 728 C C . ALA A 1 91 ? 11.817 -3.432 5.774 1.00 98.06 91 ALA A C 1
ATOM 730 O O . ALA A 1 91 ? 12.982 -3.057 5.679 1.00 98.06 91 ALA A O 1
ATOM 731 N N . ASN A 1 92 ? 11.323 -4.390 4.984 1.00 97.44 92 ASN A N 1
ATOM 732 C CA . ASN A 1 92 ? 12.140 -5.171 4.059 1.00 97.44 92 ASN A CA 1
ATOM 733 C C . ASN A 1 92 ? 11.450 -5.370 2.709 1.00 97.44 92 ASN A C 1
ATOM 735 O O . ASN A 1 92 ? 10.225 -5.372 2.589 1.00 97.44 92 ASN A O 1
ATOM 739 N N . THR A 1 93 ? 12.261 -5.615 1.683 1.00 97.25 93 THR A N 1
ATOM 740 C CA . THR A 1 93 ? 11.793 -6.208 0.429 1.00 97.25 93 THR A CA 1
ATOM 741 C C . THR A 1 93 ? 12.115 -7.696 0.462 1.00 97.25 93 THR A C 1
ATOM 743 O O . THR A 1 93 ? 13.283 -8.052 0.596 1.00 97.25 93 THR A O 1
ATOM 746 N N . ILE A 1 94 ? 11.101 -8.555 0.347 1.00 96.19 94 ILE A N 1
ATOM 747 C CA . ILE A 1 94 ? 11.256 -10.013 0.498 1.00 96.19 94 ILE A CA 1
ATOM 748 C C . ILE A 1 94 ? 11.220 -10.770 -0.833 1.00 96.19 94 ILE A C 1
ATOM 750 O O . ILE A 1 94 ? 11.678 -11.905 -0.903 1.00 96.19 94 ILE A O 1
ATOM 754 N N . LEU A 1 95 ? 10.695 -10.154 -1.895 1.00 94.44 95 LEU A N 1
ATOM 755 C CA . LEU A 1 95 ? 10.758 -10.694 -3.252 1.00 94.44 95 LEU A CA 1
ATOM 756 C C . LEU A 1 95 ? 10.851 -9.558 -4.261 1.00 94.44 95 LEU A C 1
ATOM 758 O O . LEU A 1 95 ? 10.130 -8.565 -4.148 1.00 94.44 95 LEU A O 1
ATOM 762 N N . ARG A 1 96 ? 11.678 -9.762 -5.286 1.00 92.50 96 ARG A N 1
ATOM 763 C CA . ARG A 1 96 ? 11.724 -8.947 -6.497 1.00 92.50 96 ARG A CA 1
ATOM 764 C C . ARG A 1 96 ? 11.651 -9.850 -7.714 1.00 92.50 96 ARG A C 1
ATOM 766 O O . ARG A 1 96 ? 12.311 -10.882 -7.788 1.00 92.50 96 ARG A O 1
ATOM 773 N N . THR A 1 97 ? 10.842 -9.462 -8.681 1.00 88.94 97 THR A N 1
ATOM 774 C CA . THR A 1 97 ? 10.779 -10.101 -9.990 1.00 88.94 97 THR A CA 1
ATOM 775 C C . THR A 1 97 ? 10.764 -9.007 -11.036 1.00 88.94 97 THR A C 1
ATOM 777 O O . THR A 1 97 ? 9.811 -8.236 -11.117 1.00 88.94 97 THR A O 1
ATOM 780 N N . HIS A 1 98 ? 11.821 -8.935 -11.842 1.00 87.06 98 HIS A N 1
ATOM 781 C CA . HIS A 1 98 ? 11.928 -7.987 -12.945 1.00 87.06 98 HIS A CA 1
ATOM 782 C C . HIS A 1 98 ? 11.704 -8.728 -14.260 1.00 87.06 98 HIS A C 1
ATOM 784 O O . HIS A 1 98 ? 12.572 -9.447 -14.747 1.00 87.06 98 HIS A O 1
ATOM 790 N N . TYR A 1 99 ? 10.509 -8.599 -14.832 1.00 83.19 99 TYR A N 1
ATOM 791 C CA . TYR A 1 99 ? 10.087 -9.436 -15.957 1.00 83.19 99 TYR A CA 1
ATOM 792 C C . TYR A 1 99 ? 10.881 -9.173 -17.238 1.00 83.19 99 TYR A C 1
ATOM 794 O O . TYR A 1 99 ? 10.938 -10.039 -18.102 1.00 83.19 99 TYR A O 1
ATOM 802 N N . ILE A 1 100 ? 11.522 -8.010 -17.382 1.00 80.12 100 ILE A N 1
ATOM 803 C CA . ILE A 1 100 ? 12.395 -7.752 -18.535 1.00 80.12 100 ILE A CA 1
ATOM 804 C C . ILE A 1 100 ? 13.659 -8.625 -18.516 1.00 80.12 100 ILE A C 1
ATOM 806 O O . ILE A 1 100 ? 14.240 -8.887 -19.569 1.00 80.12 100 ILE A O 1
ATOM 810 N N . GLU A 1 101 ? 14.084 -9.091 -17.341 1.00 79.44 101 GLU A N 1
ATOM 811 C CA . GLU A 1 101 ? 15.287 -9.911 -17.184 1.00 79.44 101 GLU A CA 1
ATOM 812 C C . GLU A 1 101 ? 15.068 -11.369 -17.609 1.00 79.44 101 GLU A C 1
ATOM 814 O O . GLU A 1 101 ? 16.039 -12.066 -17.892 1.00 79.44 101 GLU A O 1
ATOM 819 N N . SER A 1 102 ? 13.815 -11.814 -17.770 1.00 80.94 102 SER A N 1
ATOM 820 C CA . SER A 1 102 ? 13.506 -13.123 -18.366 1.00 80.94 102 SER A CA 1
ATOM 821 C C . SER A 1 102 ? 13.552 -13.126 -19.902 1.00 80.94 102 SER A C 1
ATOM 823 O O . SER A 1 102 ? 13.474 -14.185 -20.526 1.00 80.94 102 SER A O 1
ATOM 825 N N . LEU A 1 103 ? 13.680 -11.954 -20.540 1.00 81.19 103 LEU A N 1
ATOM 826 C CA . LEU A 1 103 ? 13.846 -11.833 -21.988 1.00 81.19 103 LEU A CA 1
ATOM 827 C C . LEU A 1 103 ? 15.333 -11.807 -22.360 1.00 81.19 103 LEU A C 1
ATOM 829 O O . LEU A 1 103 ? 16.148 -11.184 -21.685 1.00 81.19 103 LEU A O 1
ATOM 833 N N . HIS A 1 104 ? 15.687 -12.4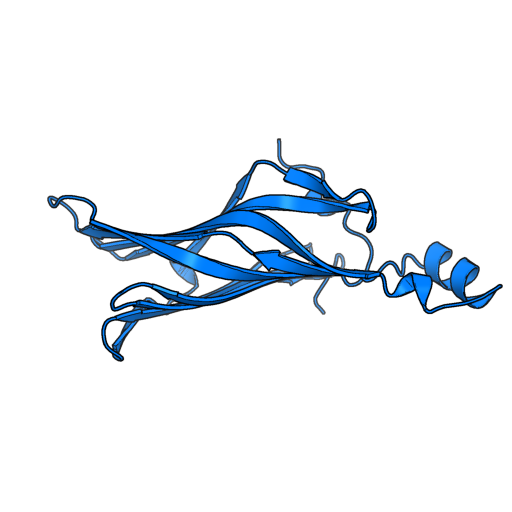02 -23.501 1.00 80.31 104 HIS A N 1
ATOM 834 C CA . HIS A 1 104 ? 17.072 -12.460 -23.982 1.00 80.31 104 HIS A CA 1
ATOM 835 C C . HIS A 1 104 ? 17.248 -11.834 -25.374 1.00 80.31 104 HIS A C 1
ATOM 837 O O . HIS A 1 104 ? 16.324 -11.802 -26.195 1.00 80.31 104 HIS A O 1
ATOM 843 N N . GLY A 1 105 ? 18.462 -11.341 -25.643 1.00 83.50 105 GLY A N 1
ATOM 844 C CA . GLY A 1 105 ? 18.895 -10.859 -26.958 1.00 83.50 105 GLY A CA 1
ATOM 845 C C . GLY A 1 105 ? 18.040 -9.723 -27.531 1.00 83.50 105 GLY A C 1
ATOM 846 O O . GLY A 1 105 ? 17.596 -8.825 -26.814 1.00 83.50 105 GLY A O 1
ATOM 847 N N . LEU A 1 106 ? 17.786 -9.776 -28.842 1.00 83.31 106 LEU A N 1
ATOM 848 C CA . LEU A 1 106 ? 17.039 -8.746 -29.576 1.00 83.31 106 LEU A CA 1
ATOM 849 C C . LEU A 1 106 ? 15.619 -8.521 -29.031 1.00 83.31 106 LEU A C 1
ATOM 851 O O . LEU A 1 106 ? 15.116 -7.401 -29.082 1.00 83.31 106 LEU A O 1
ATOM 855 N N . LYS A 1 107 ? 14.989 -9.552 -2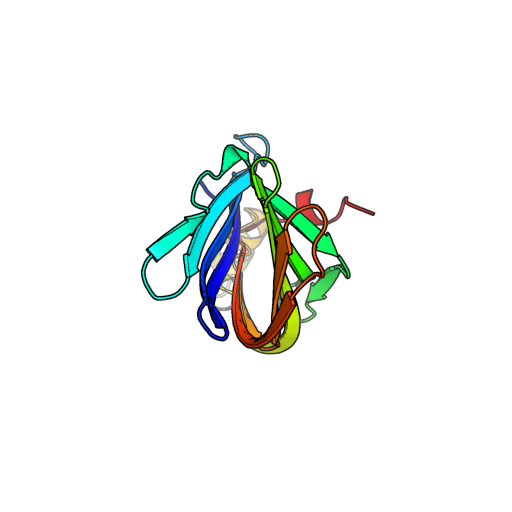8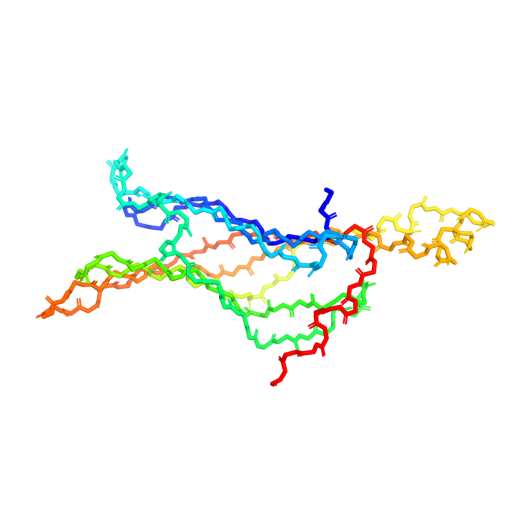.446 1.00 81.94 107 LYS A N 1
ATOM 856 C CA . LYS A 1 107 ? 13.659 -9.431 -27.827 1.00 81.94 107 LYS A CA 1
ATOM 857 C C . LYS A 1 107 ? 13.686 -8.508 -26.610 1.00 81.94 107 LYS A C 1
ATOM 859 O O . LYS A 1 107 ? 12.793 -7.680 -26.469 1.00 81.94 107 LYS A O 1
ATOM 864 N N . LYS A 1 108 ? 14.725 -8.601 -25.770 1.00 83.50 108 LYS A N 1
ATOM 865 C CA . LYS A 1 108 ? 14.921 -7.707 -24.616 1.00 83.50 108 LYS A CA 1
ATOM 866 C C . LYS A 1 108 ? 15.115 -6.259 -25.068 1.00 83.50 108 LYS A C 1
ATOM 868 O O . LYS A 1 108 ? 14.499 -5.356 -24.508 1.00 83.50 108 LYS A O 1
ATOM 873 N N . ALA A 1 109 ? 15.927 -6.044 -26.104 1.00 77.69 109 ALA A N 1
ATOM 874 C CA . ALA A 1 109 ? 16.166 -4.713 -26.664 1.00 77.69 109 ALA A CA 1
ATOM 875 C C . ALA A 1 109 ? 14.879 -4.086 -27.231 1.00 77.69 109 ALA A C 1
ATOM 877 O O . ALA A 1 109 ? 14.545 -2.953 -26.886 1.00 77.69 109 ALA A O 1
ATOM 878 N N . ALA A 1 110 ? 14.114 -4.842 -28.026 1.00 80.69 110 ALA A N 1
ATOM 879 C CA . ALA A 1 110 ? 12.833 -4.391 -28.566 1.00 80.69 110 ALA A CA 1
ATOM 880 C C . ALA A 1 110 ? 11.799 -4.119 -27.458 1.00 80.69 110 ALA A C 1
ATOM 882 O O . ALA A 1 110 ? 11.128 -3.090 -27.482 1.00 80.69 110 ALA A O 1
ATOM 883 N N . ALA A 1 111 ? 11.704 -4.995 -26.453 1.00 80.19 111 ALA A N 1
ATOM 884 C CA . ALA A 1 111 ? 10.794 -4.826 -25.321 1.00 80.19 111 ALA A CA 1
ATOM 885 C C . ALA A 1 111 ? 11.106 -3.556 -24.510 1.00 80.19 111 ALA A C 1
ATOM 887 O O . ALA A 1 111 ? 10.196 -2.773 -24.232 1.00 80.19 111 ALA A O 1
ATOM 888 N N . ARG A 1 112 ? 12.388 -3.291 -24.215 1.00 79.12 112 ARG A N 1
ATOM 889 C CA . ARG A 1 112 ? 12.819 -2.041 -23.564 1.00 79.12 112 ARG A CA 1
ATOM 890 C C . ARG A 1 112 ? 12.476 -0.810 -24.407 1.00 79.12 112 ARG A C 1
ATOM 892 O O . ARG A 1 112 ? 11.956 0.159 -23.863 1.00 79.12 112 ARG A O 1
ATOM 899 N N . LEU A 1 113 ? 12.696 -0.856 -25.726 1.00 77.62 113 LEU A N 1
ATOM 900 C CA . LEU A 1 113 ? 12.353 0.245 -26.639 1.00 77.62 113 LEU A CA 1
ATOM 901 C C . LEU A 1 113 ? 10.843 0.543 -26.644 1.00 77.62 113 LEU A C 1
ATOM 903 O O . LEU A 1 113 ? 10.432 1.703 -26.643 1.00 77.62 113 LEU A O 1
ATOM 907 N N . LEU A 1 114 ? 10.014 -0.500 -26.582 1.00 80.56 114 LEU A N 1
ATOM 908 C CA . LEU A 1 114 ? 8.557 -0.382 -26.476 1.00 80.56 114 LEU A CA 1
ATOM 909 C C . LEU A 1 114 ? 8.087 0.033 -25.067 1.00 80.56 114 LEU A C 1
ATOM 911 O O . LEU A 1 114 ? 6.907 0.319 -24.866 1.00 80.56 114 LEU A O 1
ATOM 915 N N . GLY A 1 115 ? 9.003 0.136 -24.098 1.00 74.75 115 GLY A N 1
ATOM 916 C CA . GLY A 1 115 ? 8.720 0.540 -22.723 1.00 74.75 115 GLY A CA 1
ATOM 917 C C . GLY A 1 115 ? 8.132 -0.563 -21.848 1.00 74.75 115 GLY A C 1
ATOM 918 O O . GLY A 1 115 ? 7.539 -0.248 -20.814 1.00 74.75 115 GLY A O 1
ATOM 919 N N . PHE A 1 116 ? 8.278 -1.828 -22.257 1.00 79.25 116 PHE A N 1
ATOM 920 C CA . PHE A 1 116 ? 8.027 -2.960 -21.377 1.00 79.25 116 PHE A CA 1
ATOM 921 C C . PHE A 1 116 ? 9.132 -3.015 -20.327 1.00 79.25 116 PHE A C 1
ATOM 923 O O . PHE A 1 116 ? 10.318 -3.078 -20.647 1.00 79.25 116 PHE A O 1
ATOM 930 N N . ASP A 1 117 ? 8.717 -2.960 -19.072 1.00 83.56 117 ASP A N 1
ATOM 931 C CA . ASP A 1 117 ? 9.608 -2.905 -17.921 1.00 83.56 117 ASP A CA 1
ATOM 932 C C . ASP A 1 117 ? 8.830 -3.381 -16.690 1.00 83.56 117 ASP A C 1
ATOM 934 O O . ASP A 1 117 ? 8.720 -2.686 -15.686 1.00 83.56 117 ASP A O 1
ATOM 938 N N . GLY A 1 118 ? 8.129 -4.506 -16.822 1.00 90.19 118 GLY A N 1
ATOM 939 C CA . GLY A 1 118 ? 7.262 -4.993 -15.759 1.00 90.19 118 GLY A CA 1
ATOM 940 C C . GLY A 1 118 ? 8.073 -5.447 -14.546 1.00 90.19 118 GLY A C 1
ATOM 941 O O . GLY A 1 118 ? 9.104 -6.104 -14.701 1.00 90.19 118 GLY A O 1
ATOM 942 N N . SER A 1 119 ? 7.583 -5.176 -13.342 1.00 93.75 119 SER A N 1
ATOM 943 C CA . SER A 1 119 ? 8.192 -5.668 -12.108 1.00 93.75 119 SER A CA 1
ATOM 944 C C . SER A 1 119 ? 7.147 -5.966 -11.047 1.00 93.75 119 SER A C 1
ATOM 946 O O . SER A 1 119 ? 6.214 -5.188 -10.867 1.00 93.75 119 SER A O 1
ATOM 948 N N . TYR A 1 120 ? 7.362 -7.041 -10.304 1.00 95.12 120 TYR A N 1
ATOM 949 C CA . TYR A 1 120 ? 6.600 -7.394 -9.117 1.00 95.12 120 TYR A CA 1
ATOM 950 C C . TYR A 1 120 ? 7.521 -7.377 -7.904 1.00 95.12 120 TYR A C 1
ATOM 952 O O . TYR A 1 120 ? 8.579 -8.012 -7.917 1.00 95.12 120 TYR A O 1
ATOM 960 N N . THR A 1 121 ? 7.102 -6.689 -6.853 1.00 97.12 121 THR A N 1
ATOM 961 C CA . THR A 1 121 ? 7.850 -6.587 -5.606 1.00 97.12 121 THR A CA 1
ATOM 962 C C . THR A 1 121 ? 6.926 -6.905 -4.442 1.00 97.12 121 THR A C 1
ATOM 964 O O . THR A 1 121 ? 5.810 -6.393 -4.373 1.00 97.12 121 THR A O 1
ATOM 967 N N . ARG A 1 122 ? 7.393 -7.743 -3.515 1.00 98.12 122 ARG A N 1
ATOM 968 C CA . ARG A 1 122 ? 6.703 -8.030 -2.254 1.00 98.12 122 ARG A CA 1
ATOM 969 C C . ARG A 1 122 ? 7.524 -7.500 -1.093 1.00 98.12 122 ARG A C 1
ATOM 971 O O . ARG A 1 122 ? 8.742 -7.697 -1.039 1.00 98.12 122 ARG A O 1
ATOM 978 N N . PHE A 1 123 ? 6.842 -6.870 -0.154 1.00 98.38 123 PHE A N 1
ATOM 979 C CA . PHE A 1 123 ? 7.434 -6.249 1.019 1.00 98.38 123 PHE A CA 1
ATOM 980 C C . PHE A 1 123 ? 7.006 -6.963 2.292 1.00 98.38 123 PHE A C 1
ATOM 982 O O . PHE A 1 123 ? 5.982 -7.644 2.317 1.00 98.38 123 PHE A O 1
ATOM 989 N N . SER A 1 124 ? 7.788 -6.779 3.348 1.00 98.56 124 SER A N 1
ATOM 990 C CA . SER A 1 124 ? 7.352 -7.035 4.715 1.00 98.56 124 SER A CA 1
ATOM 991 C C . SER A 1 124 ? 7.616 -5.818 5.594 1.00 98.56 124 SER A C 1
ATOM 993 O O . SER A 1 124 ? 8.496 -4.995 5.315 1.00 98.56 124 SER A O 1
ATOM 995 N N . GLY A 1 125 ? 6.849 -5.702 6.667 1.00 98.56 125 GLY A N 1
ATOM 996 C CA . GLY A 1 125 ? 6.948 -4.614 7.627 1.00 98.56 125 GLY A CA 1
ATOM 997 C C . GLY A 1 125 ? 5.797 -4.680 8.610 1.00 98.56 125 GLY A C 1
ATOM 998 O O . GLY A 1 125 ? 5.420 -5.780 9.017 1.00 98.56 125 GLY A O 1
ATOM 999 N N . THR A 1 126 ? 5.230 -3.533 8.958 1.00 98.69 126 THR A N 1
ATOM 1000 C CA . THR A 1 126 ? 4.067 -3.444 9.847 1.00 98.69 126 THR A CA 1
ATOM 1001 C C . THR A 1 126 ? 2.870 -2.818 9.144 1.00 98.69 126 THR A C 1
ATOM 1003 O O . THR A 1 126 ? 3.010 -2.090 8.156 1.00 98.69 126 THR A O 1
ATOM 1006 N N . ILE A 1 127 ? 1.685 -3.134 9.656 1.00 98.75 127 ILE A N 1
ATOM 1007 C CA . ILE A 1 127 ? 0.434 -2.433 9.390 1.00 98.75 127 ILE A CA 1
ATOM 1008 C C . ILE A 1 127 ? -0.075 -1.862 10.710 1.00 98.75 127 ILE A C 1
ATOM 1010 O O . ILE A 1 127 ? -0.283 -2.606 11.666 1.00 98.75 127 ILE A O 1
ATOM 1014 N N . ASP A 1 128 ? -0.290 -0.553 10.741 1.00 98.69 128 ASP A N 1
ATOM 1015 C CA . ASP A 1 128 ? -0.967 0.124 11.841 1.00 98.69 128 ASP A CA 1
ATOM 1016 C C . ASP A 1 128 ? -2.421 0.357 11.436 1.00 98.69 128 ASP A C 1
ATOM 1018 O O . ASP A 1 128 ? -2.692 1.045 10.448 1.00 98.69 128 ASP A O 1
ATOM 1022 N N . VAL A 1 129 ? -3.355 -0.218 12.190 1.00 98.56 129 VAL A N 1
ATOM 1023 C CA . VAL A 1 129 ? -4.792 0.025 12.050 1.00 98.56 129 VAL A CA 1
ATOM 1024 C C . VAL A 1 129 ? -5.219 0.950 13.175 1.00 98.56 129 VAL A C 1
ATOM 1026 O O . VAL A 1 129 ? -5.310 0.529 14.328 1.00 98.56 129 VAL A O 1
ATOM 1029 N N . ALA A 1 130 ? -5.452 2.213 12.831 1.00 98.31 130 ALA A N 1
ATOM 1030 C CA . ALA A 1 130 ? -5.951 3.226 13.746 1.00 98.31 130 ALA A CA 1
ATOM 1031 C C . ALA A 1 130 ? -7.456 3.434 13.539 1.00 98.31 130 ALA A C 1
ATOM 1033 O O . ALA A 1 130 ? -7.891 3.659 12.408 1.00 98.31 130 ALA A O 1
ATOM 1034 N N . HIS A 1 131 ? -8.236 3.401 14.617 1.00 97.62 131 HIS A N 1
ATOM 1035 C CA . HIS A 1 131 ? -9.655 3.754 14.638 1.00 97.62 131 HIS A CA 1
ATOM 1036 C C . HIS A 1 131 ? -9.861 4.966 15.538 1.00 97.62 131 HIS A C 1
ATOM 1038 O O . HIS A 1 131 ? -9.507 4.959 16.716 1.00 97.62 131 HIS A O 1
ATOM 1044 N N . HIS A 1 132 ? -10.432 6.020 14.970 1.00 96.31 132 HIS A N 1
ATOM 1045 C CA . HIS A 1 132 ? -10.832 7.216 15.687 1.00 96.31 132 HIS A CA 1
ATOM 1046 C C . HIS A 1 132 ? -12.347 7.393 15.592 1.00 96.31 132 HIS A C 1
ATOM 1048 O O . HIS A 1 132 ? -12.892 7.486 14.491 1.00 96.31 132 HIS A O 1
ATOM 1054 N N . LYS A 1 133 ? -13.005 7.490 16.749 1.00 91.94 133 LYS A N 1
ATOM 1055 C CA . LYS A 1 133 ? -14.395 7.941 16.871 1.00 91.94 133 LYS A CA 1
ATOM 1056 C C . LYS A 1 133 ? -14.414 9.373 17.377 1.00 91.94 133 LYS A C 1
ATOM 1058 O O . LYS A 1 133 ? -13.699 9.692 18.327 1.00 91.94 133 LYS A O 1
ATOM 1063 N N . SER A 1 134 ? -15.253 10.218 16.785 1.00 86.75 134 SER A N 1
ATOM 1064 C CA . SER A 1 134 ? -15.386 11.620 17.193 1.00 86.75 134 SER A CA 1
ATOM 1065 C C . SER A 1 134 ? -15.629 11.755 18.702 1.00 86.75 134 SER A C 1
ATOM 1067 O O . SER A 1 134 ? -16.511 11.109 19.267 1.00 86.75 134 SER A O 1
ATOM 1069 N N . GLY A 1 135 ? -14.817 12.586 19.360 1.00 79.69 135 GLY A N 1
ATOM 1070 C CA . GLY A 1 135 ? -14.869 12.815 20.808 1.00 79.69 135 GLY A CA 1
ATOM 1071 C C . GLY A 1 135 ? -14.230 11.720 21.674 1.00 79.69 135 GLY A C 1
ATOM 1072 O O . GLY A 1 135 ? -14.219 11.862 22.896 1.00 79.69 135 GLY A O 1
ATOM 1073 N N . GLY A 1 136 ? -13.685 10.659 21.071 1.00 86.62 136 GLY A N 1
ATOM 1074 C CA . GLY A 1 136 ? -12.974 9.576 21.751 1.00 86.62 136 GLY A CA 1
ATOM 1075 C C . GLY A 1 136 ? -11.463 9.565 21.477 1.00 86.62 136 GLY A C 1
ATOM 1076 O O . GLY A 1 136 ? -10.974 10.280 20.596 1.00 86.62 136 GLY A O 1
ATOM 1077 N N . PRO A 1 137 ? -10.693 8.760 22.231 1.00 90.44 137 PRO A N 1
ATOM 1078 C CA . PRO A 1 137 ? -9.296 8.501 21.907 1.00 90.44 137 PRO A CA 1
ATOM 1079 C C . PRO A 1 137 ? -9.177 7.705 20.600 1.00 90.44 137 PRO A C 1
ATOM 1081 O O . PRO A 1 137 ? -10.080 6.961 20.222 1.00 90.44 137 PRO A O 1
ATOM 1084 N N . THR A 1 138 ? -8.040 7.846 19.922 1.00 94.19 138 THR A N 1
ATOM 1085 C CA . THR A 1 138 ? -7.676 6.958 18.812 1.00 94.19 138 THR A CA 1
ATOM 1086 C C . THR A 1 138 ? -7.093 5.668 19.371 1.00 94.19 138 THR A C 1
ATOM 1088 O O . THR A 1 138 ? -6.143 5.707 20.154 1.00 94.19 138 THR A O 1
ATOM 1091 N N . GLU A 1 139 ? -7.632 4.536 18.939 1.00 95.62 139 GLU A N 1
ATOM 1092 C CA . GLU A 1 139 ? -7.085 3.214 19.229 1.00 95.62 139 GLU A CA 1
ATOM 1093 C C . GLU A 1 139 ? -6.247 2.745 18.044 1.00 95.62 139 GLU A C 1
ATOM 1095 O O . GLU A 1 139 ? -6.698 2.824 16.904 1.00 95.62 139 GLU A O 1
ATOM 1100 N N . THR A 1 140 ? -5.038 2.245 18.304 1.00 97.81 140 THR A N 1
ATOM 1101 C CA . THR A 1 140 ? -4.134 1.761 17.254 1.00 97.81 140 THR A CA 1
ATOM 1102 C C . THR A 1 140 ? -3.643 0.364 17.585 1.00 97.81 140 THR A C 1
ATOM 1104 O O . THR A 1 140 ? -3.154 0.113 18.686 1.00 97.81 140 THR A O 1
ATOM 1107 N N . ILE A 1 141 ? -3.725 -0.532 16.605 1.00 98.19 141 ILE A N 1
ATOM 1108 C CA . ILE A 1 141 ? -3.139 -1.871 16.660 1.00 98.19 141 ILE A CA 1
ATOM 1109 C C . ILE A 1 141 ? -2.086 -1.971 15.563 1.00 98.19 141 ILE A C 1
ATOM 1111 O O . ILE A 1 141 ? -2.371 -1.653 14.411 1.00 98.19 141 ILE A O 1
ATOM 1115 N N . SER A 1 142 ? -0.887 -2.421 15.928 1.00 98.38 142 SER A N 1
ATOM 1116 C CA . SER A 1 142 ? 0.225 -2.639 15.002 1.00 98.38 142 SER A CA 1
ATOM 1117 C C . SER A 1 142 ? 0.542 -4.123 14.916 1.00 98.38 142 SER A C 1
ATOM 1119 O O . SER A 1 142 ? 0.723 -4.772 15.945 1.00 98.38 142 SER A O 1
ATOM 1121 N N . GLU A 1 143 ? 0.605 -4.662 13.703 1.00 98.62 143 GLU A N 1
ATOM 1122 C CA . GLU A 1 143 ? 0.910 -6.074 13.456 1.00 98.62 143 GLU A CA 1
ATOM 1123 C C . GLU A 1 143 ? 1.872 -6.232 12.271 1.00 98.62 143 GLU A C 1
ATOM 1125 O O . GLU A 1 143 ? 1.922 -5.367 11.390 1.00 98.62 143 GLU A O 1
ATOM 1130 N N . PRO A 1 144 ? 2.643 -7.332 12.191 1.00 98.62 144 PRO A N 1
ATOM 1131 C CA . PRO A 1 144 ? 3.426 -7.643 11.004 1.00 98.62 144 PRO A CA 1
ATOM 1132 C C . PRO A 1 144 ? 2.543 -7.791 9.759 1.00 98.62 144 PRO A C 1
ATOM 1134 O O . PRO A 1 144 ? 1.485 -8.418 9.794 1.00 98.62 144 PRO A O 1
ATOM 1137 N N . ALA A 1 145 ? 3.012 -7.271 8.628 1.00 98.38 145 ALA A N 1
ATOM 1138 C CA . ALA A 1 145 ? 2.282 -7.302 7.368 1.00 98.38 145 ALA A CA 1
ATOM 1139 C C . ALA A 1 145 ? 3.174 -7.619 6.167 1.00 98.38 145 ALA A C 1
ATOM 1141 O O . ALA A 1 145 ? 4.388 -7.397 6.172 1.00 98.38 145 ALA A O 1
ATOM 1142 N N . ILE 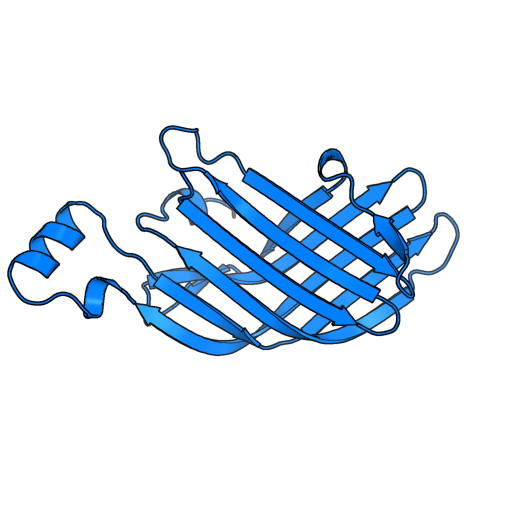A 1 146 ? 2.520 -8.113 5.117 1.00 98.50 146 ILE A N 1
ATOM 1143 C CA . ILE A 1 146 ? 3.067 -8.317 3.778 1.00 98.50 146 ILE A CA 1
ATOM 1144 C C . ILE A 1 146 ? 2.112 -7.654 2.788 1.00 98.50 146 ILE A C 1
ATOM 1146 O O . ILE A 1 146 ? 0.895 -7.748 2.933 1.00 98.50 146 ILE A O 1
ATOM 1150 N N . TRP A 1 147 ? 2.675 -6.985 1.790 1.00 98.69 147 TRP A N 1
ATOM 1151 C CA . TRP A 1 147 ? 1.929 -6.369 0.697 1.00 98.69 147 TRP A CA 1
ATOM 1152 C C . TRP A 1 147 ? 2.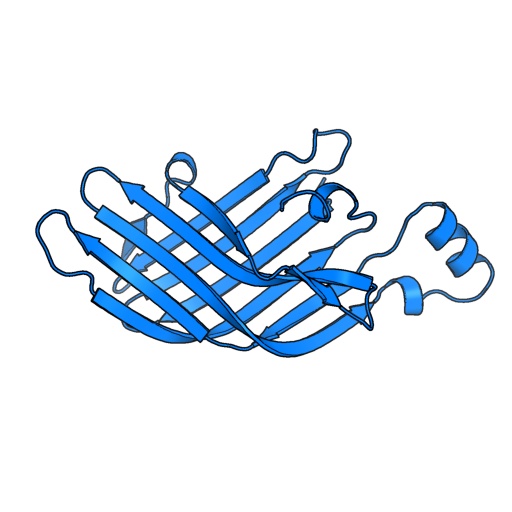798 -6.314 -0.551 1.00 98.69 147 TRP A C 1
ATOM 1154 O O . TRP A 1 147 ? 4.010 -6.572 -0.520 1.00 98.69 147 TRP A O 1
ATOM 1164 N N . GLU A 1 148 ? 2.170 -5.970 -1.663 1.00 98.44 148 GLU A N 1
ATOM 1165 C CA . GLU A 1 148 ? 2.755 -6.085 -2.983 1.00 98.44 148 GLU A CA 1
ATOM 1166 C C . GLU A 1 148 ? 2.609 -4.810 -3.799 1.00 98.44 148 GLU A C 1
ATOM 1168 O O . GLU A 1 148 ? 1.664 -4.035 -3.646 1.00 98.44 148 GLU A O 1
ATOM 1173 N N . LEU A 1 149 ? 3.579 -4.618 -4.688 1.00 97.88 149 LEU A N 1
ATOM 1174 C CA . LEU A 1 149 ? 3.619 -3.557 -5.677 1.00 97.88 149 LEU A CA 1
ATOM 1175 C C . LEU A 1 149 ? 3.951 -4.160 -7.032 1.00 97.88 149 LEU A C 1
ATOM 1177 O O . LEU A 1 149 ? 4.956 -4.854 -7.196 1.00 97.88 149 LEU A O 1
ATOM 1181 N N . MET A 1 150 ? 3.121 -3.854 -8.016 1.00 96.38 150 MET A N 1
ATOM 1182 C CA . MET A 1 150 ? 3.325 -4.274 -9.394 1.00 96.38 150 MET A CA 1
ATOM 1183 C C . MET A 1 150 ? 3.386 -3.057 -10.297 1.00 96.38 150 MET A C 1
ATOM 1185 O O . MET A 1 150 ? 2.526 -2.185 -10.219 1.00 96.38 150 MET A O 1
ATOM 1189 N N . TYR A 1 151 ? 4.344 -3.056 -11.215 1.00 95.19 151 TYR A N 1
ATOM 1190 C CA . TYR A 1 151 ? 4.375 -2.184 -12.383 1.00 95.19 151 TYR A CA 1
ATOM 1191 C C . TYR A 1 151 ? 4.291 -3.042 -13.639 1.00 95.19 151 TYR A C 1
ATOM 1193 O O . TYR A 1 151 ? 5.010 -4.030 -13.763 1.00 95.19 151 TYR A O 1
ATOM 1201 N N . PHE A 1 152 ? 3.467 -2.645 -14.605 1.00 90.00 152 PHE A N 1
ATOM 1202 C CA . PHE A 1 152 ? 3.404 -3.302 -15.914 1.00 90.00 152 PHE A CA 1
ATOM 1203 C C . PHE A 1 152 ? 4.377 -2.685 -16.936 1.00 90.00 152 PHE A C 1
ATOM 1205 O O . PHE A 1 152 ? 4.712 -3.325 -17.933 1.00 90.00 152 PHE A O 1
ATOM 1212 N N . GLY A 1 153 ? 4.893 -1.476 -16.683 1.00 84.62 153 GLY A N 1
ATOM 1213 C CA . GLY A 1 153 ? 5.862 -0.822 -17.564 1.00 84.62 153 GLY A CA 1
ATOM 1214 C C . GLY A 1 153 ? 6.315 0.557 -17.080 1.00 84.62 153 GLY A C 1
ATOM 1215 O O . GLY A 1 153 ? 6.882 0.701 -15.991 1.00 84.62 153 GLY A O 1
ATOM 1216 N N . LYS A 1 154 ? 6.112 1.578 -17.921 1.00 86.00 154 LYS A N 1
ATOM 1217 C CA . LYS A 1 154 ? 6.510 2.970 -17.645 1.00 86.00 154 LYS A CA 1
ATOM 1218 C C . LYS A 1 154 ? 5.809 3.510 -16.394 1.00 86.00 154 LYS A C 1
ATOM 1220 O O . LYS A 1 154 ? 4.607 3.337 -16.248 1.00 86.00 154 LYS A O 1
ATOM 1225 N N . HIS A 1 155 ? 6.562 4.229 -15.565 1.00 87.56 155 HIS A N 1
ATOM 1226 C CA . HIS A 1 155 ? 6.147 4.715 -14.241 1.00 87.56 155 HIS A CA 1
ATOM 1227 C C . HIS A 1 155 ? 6.425 6.220 -14.047 1.00 87.56 155 HIS A C 1
ATOM 1229 O O . HIS A 1 155 ? 6.575 6.705 -12.932 1.00 87.56 155 HIS A O 1
ATOM 1235 N N . GLY A 1 156 ? 6.534 6.986 -15.139 1.00 82.75 156 GLY A N 1
ATOM 1236 C CA . GLY A 1 156 ? 6.912 8.406 -15.077 1.00 82.75 156 GLY A CA 1
ATOM 1237 C C . GLY A 1 156 ? 5.903 9.316 -14.359 1.00 82.75 156 GLY A C 1
ATOM 1238 O O . GLY A 1 156 ? 6.248 10.444 -14.015 1.00 82.75 156 GLY A O 1
ATOM 1239 N N . HIS A 1 157 ? 4.669 8.856 -14.131 1.00 84.25 157 HIS A N 1
ATOM 1240 C CA . HIS A 1 157 ? 3.654 9.565 -13.341 1.00 84.25 157 HIS A CA 1
ATOM 1241 C C . HIS A 1 157 ? 3.912 9.491 -11.830 1.00 84.25 157 HIS A C 1
ATOM 1243 O O . HIS A 1 157 ? 3.408 10.339 -11.101 1.00 84.25 157 HIS A O 1
ATOM 1249 N N . GLU A 1 158 ? 4.719 8.533 -11.371 1.00 83.25 158 GLU A N 1
ATOM 1250 C CA . GLU A 1 158 ? 5.018 8.319 -9.949 1.00 83.25 158 GLU A CA 1
ATOM 1251 C C . GLU A 1 158 ? 6.144 9.216 -9.416 1.00 83.25 158 GLU A C 1
ATOM 1253 O O . GLU A 1 158 ? 6.232 9.457 -8.218 1.00 83.25 158 GLU A O 1
ATOM 1258 N N . ALA A 1 159 ? 6.985 9.764 -10.295 1.00 66.25 159 ALA A N 1
ATOM 1259 C CA . ALA A 1 159 ? 8.148 10.570 -9.915 1.00 66.25 159 ALA A CA 1
ATOM 1260 C C . ALA A 1 159 ? 7.828 12.047 -9.578 1.00 66.25 159 ALA A C 1
ATOM 1262 O O . ALA A 1 159 ? 8.747 12.831 -9.360 1.00 66.25 159 ALA A O 1
ATOM 1263 N N . LYS A 1 160 ? 6.551 12.467 -9.593 1.00 49.69 160 LYS A N 1
ATOM 1264 C CA . LYS A 1 160 ? 6.139 13.891 -9.585 1.00 49.69 160 LYS A CA 1
ATOM 1265 C C . LYS A 1 160 ? 5.268 14.334 -8.401 1.00 49.69 160 LYS A C 1
ATOM 1267 O O . LYS A 1 160 ? 4.469 15.254 -8.553 1.00 49.69 160 LYS A O 1
ATOM 1272 N N . LYS A 1 161 ? 5.397 13.724 -7.227 1.00 44.38 161 LYS A N 1
ATOM 1273 C CA . LYS A 1 161 ? 4.744 14.248 -6.016 1.00 44.38 161 LYS A CA 1
ATOM 1274 C C . LYS A 1 161 ? 5.774 14.436 -4.904 1.00 44.38 161 LYS A C 1
ATOM 1276 O O . LYS A 1 161 ? 5.951 13.552 -4.074 1.00 44.38 161 LYS A O 1
ATOM 1281 N N . SER A 1 162 ? 6.476 15.567 -4.980 1.00 33.72 162 SER A N 1
ATOM 1282 C CA . SER A 1 162 ? 7.115 16.244 -3.845 1.00 33.72 162 SER A CA 1
ATOM 1283 C C . SER A 1 162 ? 6.172 17.318 -3.329 1.00 33.72 162 SER A C 1
ATOM 1285 O O . SER A 1 162 ? 5.690 18.075 -4.208 1.00 33.72 162 SER A O 1
#

InterPro domains:
  IPR054499 Diels-Alderase, C-terminal domain [PF22903] (2-67)

Sequence (162 aa):
MVNNWYWGRGKAGPYTFITAEIISEKKYGYKPVTVFMLAQDGHVVADDQSKVTFAKSDIHTDNETGKPVANVHSFTYTDETDTYTLTYQRANTILRTHYIESLHGLKKAAARLLGFDGSYTRFSGTIDVAHHKSGGPTETISEPAIWELMYFGKHGHEAKKS

Organism: NCBI:txid215803

Foldseek 3Di:
DFFKKKWFWDDFVQKTWTWMWTFHDVVVPRDTDIFIWIDGNNHTPDGPCVQKDKDFDPWDQDPPLRDTDGQKIWIWGDDDFKIKIKIHGFDFWPDKDWPLVVDDDPRSVVCVVVFFTKMKIKTKDKIWIWMGGHPDDIDITIDITMIMMIGRGDDVVVVPDD

pLDDT: mean 92.53, std 9.55, range [33.72, 98.88]

Radius of gyration: 17.34 Å; chains: 1; bounding box: 38×29×52 Å

Secondary structure (DSSP, 8-state):
-EEEEEEEEEEETTEEEEEEEEEEPGGGTT-EEEEEEEEETTEEEE--GGGEEEEEEEEEE-TTT--EEEEEEEEEEEETTEEEEEEEEEEEEEEEEEGGGG--HHHHHHHHHTT---EEEEEEEEEEEEEEETTSPEEEEEEEEEEEEEE-S--TTTT---